Protein AF-A0A1G7Y3W9-F1 (afdb_monomer)

pLDDT: mean 90.52, std 6.78, range [54.25, 97.31]

Structure (mmCIF, N/CA/C/O backbone):
data_AF-A0A1G7Y3W9-F1
#
_entry.id   AF-A0A1G7Y3W9-F1
#
loop_
_atom_site.group_PDB
_atom_site.id
_atom_site.type_symbol
_atom_site.label_atom_id
_atom_site.label_alt_id
_atom_site.label_comp_id
_atom_site.label_asym_id
_atom_site.label_entity_id
_atom_site.label_seq_id
_atom_site.pdbx_PDB_ins_code
_atom_site.Cartn_x
_atom_site.Cartn_y
_atom_site.Cartn_z
_atom_site.occupancy
_atom_site.B_iso_or_equiv
_atom_site.auth_seq_id
_atom_site.auth_comp_id
_atom_site.auth_asym_id
_atom_site.auth_atom_id
_atom_site.pdbx_PDB_model_num
ATOM 1 N N . MET A 1 1 ? -1.114 11.593 -16.272 1.00 54.25 1 MET A N 1
ATOM 2 C CA . MET A 1 1 ? -1.558 10.685 -15.196 1.00 54.25 1 MET A CA 1
ATOM 3 C C . MET A 1 1 ? -0.395 10.587 -14.232 1.00 54.25 1 MET A C 1
ATOM 5 O O . MET A 1 1 ? 0.678 10.204 -14.687 1.00 54.25 1 MET A O 1
ATOM 9 N N . HIS A 1 2 ? -0.549 11.060 -12.995 1.00 84.75 2 HIS A N 1
ATOM 10 C CA . HIS A 1 2 ? 0.527 10.970 -12.008 1.00 84.75 2 HIS A CA 1
ATOM 11 C C . HIS A 1 2 ? 0.764 9.490 -11.667 1.00 84.75 2 HIS A C 1
ATOM 13 O O . HIS A 1 2 ? -0.186 8.712 -11.588 1.00 84.75 2 HIS A O 1
ATOM 19 N N . SER A 1 3 ? 2.023 9.092 -11.512 1.00 90.94 3 SER A N 1
ATOM 20 C CA . SER A 1 3 ? 2.467 7.744 -11.105 1.00 90.94 3 SER A CA 1
ATOM 21 C C . SER A 1 3 ? 1.688 7.178 -9.909 1.00 90.94 3 SER A C 1
ATOM 23 O O . SER A 1 3 ? 1.323 6.007 -9.898 1.00 90.94 3 SER A O 1
ATOM 25 N N . LEU A 1 4 ? 1.371 8.024 -8.927 1.00 91.69 4 LEU A N 1
ATOM 26 C CA . LEU A 1 4 ? 0.585 7.659 -7.755 1.00 91.69 4 LEU A CA 1
ATOM 27 C C . LEU A 1 4 ? -0.849 7.259 -8.120 1.00 91.69 4 LEU A C 1
ATOM 29 O O . LEU A 1 4 ? -1.356 6.278 -7.585 1.00 91.69 4 LEU A O 1
ATOM 33 N N . ASP A 1 5 ? -1.497 7.988 -9.031 1.00 92.88 5 ASP A N 1
ATOM 34 C CA . ASP A 1 5 ? -2.855 7.657 -9.479 1.00 92.88 5 ASP A CA 1
ATOM 35 C C . ASP A 1 5 ? -2.858 6.329 -10.232 1.00 92.88 5 ASP A C 1
ATOM 37 O O . ASP A 1 5 ? -3.711 5.485 -9.976 1.00 92.88 5 ASP A O 1
ATOM 41 N N . TYR A 1 6 ? -1.841 6.101 -11.070 1.00 93.94 6 TYR A N 1
ATOM 42 C CA . TYR A 1 6 ? -1.623 4.802 -11.701 1.00 93.94 6 TYR A CA 1
ATOM 43 C C . TYR A 1 6 ? -1.511 3.683 -10.663 1.00 93.94 6 TYR A C 1
ATOM 45 O O . TYR A 1 6 ? -2.275 2.729 -10.719 1.00 93.94 6 TYR A O 1
ATOM 53 N N . LEU A 1 7 ? -0.628 3.814 -9.669 1.00 95.12 7 LEU A N 1
ATOM 54 C CA . LEU A 1 7 ? -0.455 2.779 -8.645 1.00 95.12 7 LEU A CA 1
ATOM 55 C C . LEU A 1 7 ? -1.732 2.545 -7.827 1.00 95.12 7 LEU A C 1
ATOM 57 O O . LEU A 1 7 ? -2.048 1.404 -7.505 1.00 95.12 7 LEU A O 1
ATOM 61 N N . ARG A 1 8 ? -2.498 3.597 -7.520 1.00 95.44 8 ARG A N 1
ATOM 62 C CA . ARG A 1 8 ? -3.800 3.472 -6.847 1.00 95.44 8 ARG A CA 1
ATOM 63 C C . ARG A 1 8 ? -4.822 2.718 -7.687 1.00 95.44 8 ARG A C 1
ATOM 65 O O . ARG A 1 8 ? -5.613 1.960 -7.129 1.00 95.44 8 ARG A O 1
ATOM 72 N N . ASP A 1 9 ? -4.856 2.972 -8.990 1.00 95.56 9 ASP A N 1
ATOM 73 C CA . ASP A 1 9 ? -5.751 2.276 -9.913 1.00 95.56 9 ASP A CA 1
ATOM 74 C C . ASP A 1 9 ? -5.348 0.802 -10.050 1.00 95.56 9 ASP A C 1
ATOM 76 O O . ASP A 1 9 ? -6.215 -0.068 -10.035 1.00 95.56 9 ASP A O 1
ATOM 80 N N . GLU A 1 10 ? -4.050 0.501 -10.084 1.00 96.12 10 GLU A N 1
ATOM 81 C CA . GLU A 1 10 ? -3.536 -0.874 -10.115 1.00 96.12 10 GLU A CA 1
ATOM 82 C C . GLU A 1 10 ? -3.854 -1.637 -8.818 1.00 96.12 10 GLU A C 1
ATOM 84 O O . GLU A 1 10 ? -4.311 -2.778 -8.881 1.00 96.12 10 GLU A O 1
ATOM 89 N N . ILE A 1 11 ? -3.712 -1.001 -7.644 1.00 96.44 11 ILE A N 1
ATOM 90 C CA . ILE A 1 11 ? -4.129 -1.589 -6.356 1.00 96.44 11 ILE A CA 1
ATOM 91 C C . ILE A 1 11 ? -5.625 -1.921 -6.387 1.00 96.44 11 ILE A C 1
ATOM 93 O O . ILE A 1 11 ? -6.000 -3.044 -6.065 1.00 96.44 11 ILE A O 1
ATOM 97 N N . ARG A 1 12 ? -6.475 -0.980 -6.818 1.00 96.25 12 ARG A N 1
ATOM 98 C CA . ARG A 1 12 ? -7.932 -1.188 -6.911 1.00 96.25 12 ARG A CA 1
ATOM 99 C C . ARG A 1 12 ? -8.319 -2.242 -7.946 1.00 96.25 12 ARG A C 1
ATOM 101 O O . ARG A 1 12 ? -9.294 -2.957 -7.756 1.00 96.25 12 ARG A O 1
ATOM 108 N N . THR A 1 13 ? -7.565 -2.343 -9.034 1.00 96.12 13 THR A N 1
ATOM 109 C CA . THR A 1 13 ? -7.804 -3.343 -10.080 1.00 96.12 13 THR A CA 1
ATOM 110 C C . THR A 1 13 ? -7.450 -4.744 -9.589 1.00 96.12 13 THR A C 1
ATOM 112 O O . THR A 1 13 ? -8.186 -5.691 -9.859 1.00 96.12 13 THR A O 1
ATOM 115 N N . TYR A 1 14 ? -6.341 -4.884 -8.858 1.00 96.38 14 TYR A N 1
ATOM 116 C CA . TYR A 1 14 ? -5.878 -6.175 -8.353 1.00 96.38 14 TYR A CA 1
ATOM 117 C C . TYR A 1 14 ? -6.618 -6.620 -7.081 1.00 96.38 14 TYR A C 1
ATOM 119 O O . TYR A 1 14 ? -6.916 -7.803 -6.931 1.00 96.38 14 TYR A O 1
ATOM 127 N N . PHE A 1 15 ? -6.957 -5.681 -6.194 1.00 95.38 15 PHE A N 1
ATOM 128 C CA . PHE A 1 15 ? -7.747 -5.892 -4.981 1.00 95.38 15 PHE A CA 1
ATOM 129 C C . PHE A 1 15 ? -9.058 -5.087 -5.074 1.00 95.38 15 PHE A C 1
ATOM 131 O O . PHE A 1 15 ? -9.112 -3.946 -4.605 1.00 95.38 15 PHE A O 1
ATOM 138 N N . PRO A 1 16 ? -10.128 -5.643 -5.672 1.00 95.62 16 PRO A N 1
ATOM 139 C CA . PRO A 1 16 ? -11.361 -4.899 -5.954 1.00 95.62 16 PRO A CA 1
ATOM 140 C C . PRO A 1 16 ? -12.089 -4.368 -4.715 1.00 95.62 16 PRO A C 1
ATOM 142 O O . PRO A 1 16 ? -12.797 -3.368 -4.797 1.00 95.62 16 PRO A O 1
ATOM 145 N N . GLU A 1 17 ? -11.913 -5.029 -3.572 1.00 95.38 17 GLU A N 1
ATOM 146 C CA . GLU A 1 17 ? -12.495 -4.625 -2.285 1.00 95.38 17 GLU A CA 1
ATOM 147 C C . GLU A 1 17 ? -11.613 -3.635 -1.517 1.00 95.38 17 GLU A C 1
ATOM 149 O O . GLU A 1 17 ? -11.984 -3.183 -0.432 1.00 95.38 17 GLU A O 1
ATOM 154 N N . SER A 1 18 ? -10.443 -3.297 -2.065 1.00 95.56 18 SER A N 1
ATOM 155 C CA . SER A 1 18 ? -9.496 -2.445 -1.368 1.00 95.56 18 SER A CA 1
ATOM 156 C C . SER A 1 18 ? -10.001 -1.017 -1.217 1.00 95.56 18 SER A C 1
ATOM 158 O O . SER A 1 18 ? -10.695 -0.457 -2.074 1.00 95.56 18 SER A O 1
ATOM 160 N N . LYS A 1 19 ? -9.604 -0.389 -0.112 1.00 95.31 19 LYS A N 1
ATOM 161 C CA . LYS A 1 19 ? -9.986 0.982 0.215 1.00 95.31 19 LYS A CA 1
ATOM 162 C C . LYS A 1 19 ? -8.794 1.759 0.746 1.00 95.31 19 LYS A C 1
ATOM 164 O O . LYS A 1 19 ? -8.201 1.386 1.755 1.00 95.31 19 LYS A O 1
ATOM 169 N N . GLU A 1 20 ? -8.479 2.883 0.100 1.00 95.50 20 GLU A N 1
ATOM 170 C CA . GLU A 1 20 ? -7.482 3.827 0.615 1.00 95.50 20 GLU A CA 1
ATOM 171 C C . GLU A 1 20 ? -8.018 4.529 1.865 1.00 95.50 20 GLU A C 1
ATOM 173 O O . GLU A 1 20 ? -9.060 5.196 1.830 1.00 95.50 20 GLU A O 1
ATOM 178 N N . LEU A 1 21 ? -7.277 4.418 2.963 1.00 93.94 21 LEU A N 1
ATOM 179 C CA . LEU A 1 21 ? -7.584 5.089 4.212 1.00 93.94 21 LEU A CA 1
ATOM 180 C C . LEU A 1 21 ? -7.353 6.597 4.083 1.00 93.94 21 LEU A C 1
ATOM 182 O O . LEU A 1 21 ? -6.326 7.066 3.577 1.00 93.94 21 LEU A O 1
ATOM 186 N N . GLN A 1 22 ? -8.317 7.366 4.583 1.00 90.88 22 GLN A N 1
ATOM 187 C CA . GLN A 1 22 ? -8.292 8.822 4.527 1.00 90.88 22 GLN A CA 1
ATOM 188 C C . GLN A 1 22 ? -7.982 9.412 5.896 1.00 90.88 22 GLN A C 1
ATOM 190 O O . GLN A 1 22 ? -8.440 8.919 6.923 1.00 90.88 22 GLN A O 1
ATOM 195 N N . LEU A 1 23 ? -7.182 10.473 5.889 1.00 86.25 23 LEU A N 1
ATOM 196 C CA . LEU A 1 23 ? -6.956 11.307 7.062 1.00 86.25 23 LEU A CA 1
ATOM 197 C C . LEU A 1 23 ? -8.058 12.366 7.141 1.00 86.25 23 LEU A C 1
ATOM 199 O O . LEU A 1 23 ? -8.662 12.719 6.129 1.00 86.25 23 LEU A O 1
ATOM 203 N N . SER A 1 24 ? -8.308 12.880 8.341 1.00 84.69 24 SER A N 1
ATOM 204 C CA . SER A 1 24 ? -9.174 14.044 8.536 1.00 84.69 24 SER A CA 1
ATOM 205 C C . SER A 1 24 ? -8.604 15.301 7.871 1.00 84.69 24 SER A C 1
ATOM 207 O O . SER A 1 24 ? -7.402 15.411 7.616 1.00 84.69 24 SER A O 1
ATOM 209 N N . SER A 1 25 ? -9.468 16.299 7.673 1.00 83.75 25 SER A N 1
ATOM 210 C CA . SER A 1 25 ? -9.099 17.591 7.083 1.00 83.75 25 SER A CA 1
ATOM 211 C C . SER A 1 25 ? -8.061 18.376 7.892 1.00 83.75 25 SER A C 1
ATOM 213 O O . SER A 1 25 ? -7.397 19.266 7.365 1.00 83.75 25 SER A O 1
ATOM 215 N N . ALA A 1 26 ? -7.838 18.005 9.159 1.00 81.19 26 ALA A N 1
ATOM 216 C CA . ALA A 1 26 ? -6.733 18.518 9.969 1.00 81.19 26 ALA A CA 1
ATOM 217 C C . ALA A 1 26 ? -5.351 18.296 9.314 1.00 81.19 26 ALA A C 1
ATOM 219 O O . ALA A 1 26 ? -4.382 18.967 9.673 1.00 81.19 26 ALA A O 1
ATOM 220 N N . PHE A 1 27 ? -5.259 17.381 8.343 1.00 79.62 27 PHE A N 1
ATOM 221 C CA . PHE A 1 27 ? -4.039 17.048 7.614 1.00 79.62 27 PHE A CA 1
ATOM 222 C C . PHE A 1 27 ? -3.978 17.627 6.185 1.00 79.62 27 PHE A C 1
ATOM 224 O O . PHE A 1 27 ? -2.957 17.441 5.524 1.00 79.62 27 PHE A O 1
ATOM 231 N N . ASP A 1 28 ? -4.993 18.365 5.710 1.00 79.25 28 ASP A N 1
ATOM 232 C CA . ASP A 1 28 ? -5.109 18.811 4.302 1.00 79.25 28 ASP A CA 1
ATOM 233 C C . ASP A 1 28 ? -3.977 19.751 3.837 1.00 79.25 28 ASP A C 1
ATOM 235 O O . ASP A 1 28 ? -3.700 19.863 2.645 1.00 79.25 28 ASP A O 1
ATOM 239 N N . GLY A 1 29 ? -3.272 20.401 4.768 1.00 74.75 29 GLY A N 1
ATOM 240 C CA . GLY A 1 29 ? -2.111 21.251 4.473 1.00 74.75 29 GLY A CA 1
ATOM 241 C C . GLY A 1 29 ? -0.759 20.526 4.457 1.00 74.75 29 GLY A C 1
ATOM 242 O O . GLY A 1 29 ? 0.266 21.156 4.198 1.00 74.75 29 GLY A O 1
ATOM 243 N N . GLN A 1 30 ? -0.717 19.228 4.771 1.00 79.75 30 GLN A N 1
ATOM 244 C CA . GLN A 1 30 ? 0.528 18.469 4.897 1.00 79.75 30 GLN A CA 1
ATOM 245 C C . GLN A 1 30 ? 0.782 17.637 3.642 1.00 79.75 30 GLN A C 1
ATOM 247 O O . GLN A 1 30 ? -0.071 16.868 3.199 1.00 79.75 30 GLN A O 1
ATOM 252 N N . ARG A 1 31 ? 1.991 17.739 3.075 1.00 81.31 31 ARG A N 1
ATOM 253 C CA . ARG A 1 31 ? 2.378 16.885 1.947 1.00 81.31 31 ARG A CA 1
ATOM 254 C C . ARG A 1 31 ? 2.365 15.421 2.395 1.00 81.31 31 ARG A C 1
ATOM 256 O O . ARG A 1 31 ? 3.070 15.041 3.329 1.00 81.31 31 ARG A O 1
ATOM 263 N N . ARG A 1 32 ? 1.552 14.604 1.722 1.00 83.25 32 ARG A N 1
ATOM 264 C CA . ARG A 1 32 ? 1.400 13.176 2.019 1.00 83.25 32 ARG A CA 1
ATOM 265 C C . ARG A 1 32 ? 2.387 12.356 1.198 1.00 83.25 32 ARG A C 1
ATOM 267 O O . ARG A 1 32 ? 2.464 12.493 -0.019 1.00 83.25 32 ARG A O 1
ATOM 274 N N . PHE A 1 33 ? 3.093 11.475 1.893 1.00 89.56 33 PHE A N 1
ATOM 275 C CA . PHE A 1 33 ? 4.050 10.531 1.312 1.00 89.56 33 PHE A CA 1
ATOM 276 C C . PHE A 1 33 ? 3.697 9.080 1.628 1.00 89.56 33 PHE A C 1
ATOM 278 O O . PHE A 1 33 ? 4.333 8.172 1.120 1.00 89.56 33 PHE A O 1
ATOM 285 N N . ASN A 1 34 ? 2.710 8.854 2.495 1.00 91.50 34 ASN A N 1
ATOM 286 C CA . ASN A 1 34 ? 2.338 7.544 3.005 1.00 91.50 34 ASN A CA 1
ATOM 287 C C . ASN A 1 34 ? 0.843 7.339 2.788 1.00 91.50 34 ASN A C 1
ATOM 289 O O . ASN A 1 34 ? 0.030 8.144 3.255 1.00 91.50 34 ASN A O 1
ATOM 293 N N . PHE A 1 35 ? 0.505 6.252 2.114 1.00 93.69 35 PHE A N 1
ATOM 294 C CA . PHE A 1 35 ? -0.848 5.870 1.750 1.00 93.69 35 PHE A CA 1
ATOM 295 C C . PHE A 1 35 ? -1.078 4.445 2.241 1.00 93.69 35 PHE A C 1
ATOM 297 O O . PHE A 1 35 ? -0.216 3.582 2.084 1.00 93.69 35 PHE A O 1
ATOM 304 N N . TYR A 1 36 ? -2.216 4.220 2.881 1.00 95.44 36 TYR A N 1
ATOM 305 C CA . TYR A 1 36 ? -2.553 2.943 3.497 1.00 95.44 36 TYR A CA 1
ATOM 306 C C . TYR A 1 36 ? -3.834 2.433 2.864 1.00 95.44 36 TYR A C 1
ATOM 308 O O . TYR A 1 36 ? -4.757 3.221 2.659 1.00 95.44 36 TYR A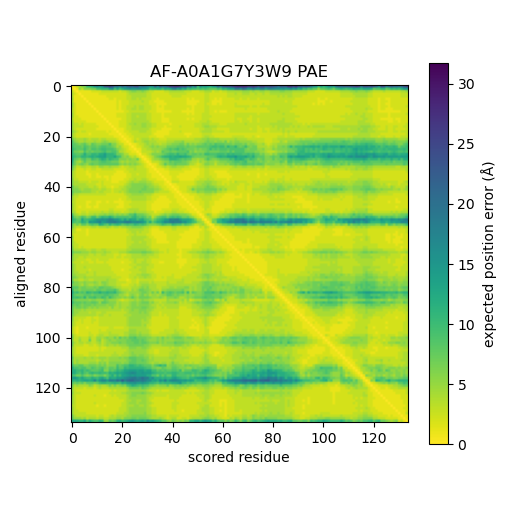 O 1
ATOM 316 N N . PHE A 1 37 ? -3.890 1.142 2.564 1.00 96.56 37 PHE A N 1
ATOM 317 C CA . PHE A 1 37 ? -5.043 0.524 1.928 1.00 96.56 37 PHE A CA 1
ATOM 318 C C . PHE A 1 37 ? -5.434 -0.727 2.698 1.00 96.56 37 PHE A C 1
ATOM 320 O O . PHE A 1 37 ? -4.620 -1.635 2.878 1.00 96.56 37 PHE A O 1
ATOM 327 N N . GLU A 1 38 ? -6.690 -0.780 3.127 1.00 95.81 38 GLU A N 1
ATOM 328 C CA . GLU A 1 38 ? -7.320 -2.053 3.469 1.00 95.81 38 GLU A CA 1
ATOM 329 C C . GLU A 1 38 ? -7.398 -2.883 2.189 1.00 95.81 38 GLU A C 1
ATOM 331 O O . GLU A 1 38 ? -7.791 -2.354 1.152 1.00 95.81 38 GLU A O 1
ATOM 336 N N . ILE A 1 39 ? -6.977 -4.149 2.243 1.00 94.19 39 ILE A N 1
ATOM 337 C CA . ILE A 1 39 ? -6.983 -5.040 1.072 1.00 94.19 39 ILE A CA 1
ATOM 338 C C . ILE A 1 39 ? -8.389 -5.593 0.827 1.00 94.19 39 ILE A C 1
ATOM 340 O O . ILE A 1 39 ? -8.871 -5.587 -0.302 1.00 94.19 39 ILE A O 1
ATOM 344 N N . ALA A 1 40 ? -9.025 -6.059 1.901 1.00 92.06 40 ALA A N 1
ATOM 345 C CA . ALA A 1 40 ? -10.398 -6.539 1.948 1.00 92.06 40 ALA A CA 1
ATOM 346 C C . ALA A 1 40 ? -10.915 -6.458 3.403 1.00 92.06 40 ALA A C 1
ATOM 348 O O . ALA A 1 40 ? -10.100 -6.358 4.332 1.00 92.06 40 ALA A O 1
ATOM 349 N N . PRO A 1 41 ? -12.240 -6.506 3.628 1.00 89.56 41 PRO A N 1
ATOM 350 C CA . PRO A 1 41 ? -12.818 -6.522 4.968 1.00 89.56 41 PRO A CA 1
ATOM 351 C C . PRO A 1 41 ? -12.340 -7.716 5.806 1.00 89.56 41 PRO A C 1
ATOM 353 O O . PRO A 1 41 ? -12.085 -8.798 5.280 1.00 89.56 41 PRO A O 1
ATOM 356 N N . GLU A 1 42 ? -12.250 -7.512 7.124 1.00 90.88 42 GLU A N 1
ATOM 357 C CA . GLU A 1 42 ? -11.948 -8.565 8.116 1.00 90.88 42 GLU A CA 1
ATOM 358 C C . GLU A 1 42 ? -10.606 -9.287 7.897 1.00 90.88 42 GLU A C 1
ATOM 360 O O . GLU A 1 42 ? -10.364 -10.373 8.419 1.00 90.88 42 GLU A O 1
ATOM 365 N N . GLN A 1 43 ? -9.696 -8.661 7.152 1.00 94.06 43 GLN A N 1
ATOM 366 C CA . GLN A 1 43 ? -8.334 -9.142 6.983 1.00 94.06 43 GLN A CA 1
ATOM 367 C C . GLN A 1 43 ? -7.413 -8.549 8.042 1.00 94.06 43 GLN A C 1
ATOM 369 O O . GLN A 1 43 ? -7.629 -7.447 8.536 1.00 94.06 43 GLN A O 1
ATOM 374 N N . ARG A 1 44 ? -6.328 -9.266 8.339 1.00 96.12 44 ARG A N 1
ATOM 375 C CA . ARG A 1 44 ? -5.230 -8.781 9.194 1.00 96.12 44 ARG A CA 1
ATOM 376 C C . ARG A 1 44 ? -4.081 -8.145 8.404 1.00 96.12 44 ARG A C 1
ATOM 378 O O . ARG A 1 44 ? -3.006 -7.923 8.956 1.00 96.12 44 ARG A O 1
ATOM 385 N N . HIS A 1 45 ? -4.282 -7.907 7.109 1.00 96.88 45 HIS A N 1
ATOM 386 C CA . HIS A 1 45 ? -3.263 -7.393 6.201 1.00 96.88 45 HIS A CA 1
ATOM 387 C C . HIS A 1 45 ? -3.631 -6.004 5.681 1.00 96.88 45 HIS A C 1
ATOM 389 O O . HIS A 1 45 ? -4.776 -5.752 5.304 1.00 96.88 45 HIS A O 1
ATOM 395 N N . LEU A 1 46 ? -2.639 -5.120 5.623 1.00 96.44 46 LEU A N 1
ATOM 396 C CA . LEU A 1 46 ? -2.772 -3.742 5.158 1.00 96.44 46 LEU A CA 1
ATOM 397 C C . LEU A 1 46 ? -1.670 -3.448 4.141 1.00 96.44 46 LEU A C 1
ATOM 399 O O . LEU A 1 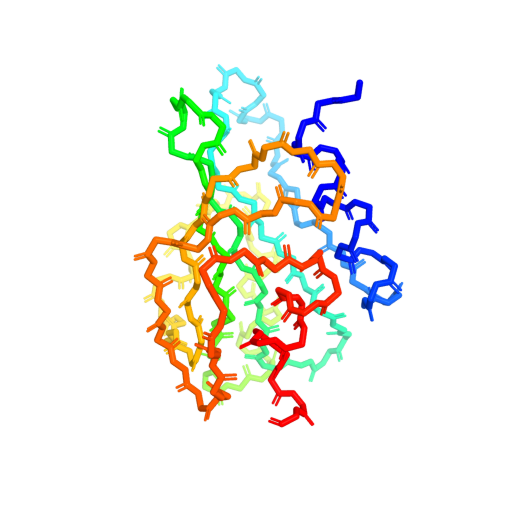46 ? -0.497 -3.725 4.404 1.00 96.44 46 LEU A O 1
ATOM 403 N N . LEU A 1 47 ? -2.011 -2.834 3.009 1.00 97.31 47 LEU A N 1
ATOM 404 C CA . LEU A 1 47 ? -0.993 -2.318 2.098 1.00 97.31 47 LEU A CA 1
ATOM 405 C C . LEU A 1 47 ? -0.545 -0.936 2.540 1.00 97.31 47 LEU A C 1
ATOM 407 O O . LEU A 1 47 ? -1.343 -0.076 2.909 1.00 97.31 47 LEU A O 1
ATOM 411 N N . TYR A 1 48 ? 0.754 -0.716 2.439 1.00 96.12 48 TYR A N 1
ATOM 412 C CA . TYR A 1 48 ? 1.401 0.556 2.684 1.00 96.12 48 TYR A CA 1
ATOM 413 C C . TYR A 1 48 ? 2.181 0.953 1.438 1.00 96.12 48 TYR A C 1
ATOM 415 O O . TYR A 1 48 ? 3.158 0.298 1.078 1.00 96.12 48 TYR A O 1
ATOM 423 N N . LEU A 1 49 ? 1.756 2.036 0.795 1.00 96.12 49 LEU A N 1
ATOM 424 C CA . LEU A 1 49 ? 2.459 2.659 -0.314 1.00 96.12 49 LEU A CA 1
ATOM 425 C C . LEU A 1 49 ? 3.125 3.940 0.181 1.00 96.12 49 LEU A C 1
ATOM 427 O O . LEU A 1 49 ? 2.468 4.858 0.674 1.00 96.12 49 LEU A O 1
ATOM 431 N N . ASN A 1 50 ? 4.435 4.013 0.015 1.00 94.94 50 ASN A N 1
ATOM 432 C CA . ASN A 1 50 ? 5.221 5.204 0.265 1.00 94.94 50 ASN A CA 1
ATOM 433 C C . ASN A 1 50 ? 5.749 5.778 -1.044 1.00 94.94 50 ASN A C 1
ATOM 435 O O . ASN A 1 50 ? 6.245 5.029 -1.882 1.00 94.94 50 ASN A O 1
ATOM 439 N N . TRP A 1 51 ? 5.665 7.096 -1.178 1.00 93.19 51 TRP A N 1
ATOM 440 C CA . TRP A 1 51 ? 6.393 7.873 -2.172 1.00 93.19 51 TRP A CA 1
ATOM 441 C C . TRP A 1 51 ? 7.562 8.557 -1.463 1.00 93.19 51 TRP A C 1
ATOM 443 O O . TRP A 1 51 ? 7.340 9.276 -0.489 1.00 93.19 51 TRP A O 1
ATOM 453 N N . ASP A 1 52 ? 8.791 8.345 -1.925 1.00 86.44 52 ASP A N 1
ATOM 454 C CA . ASP A 1 52 ? 9.984 8.948 -1.308 1.00 86.44 52 ASP A CA 1
ATOM 455 C C . ASP A 1 52 ? 10.105 10.462 -1.588 1.00 86.44 52 ASP A C 1
ATOM 457 O O . ASP A 1 52 ? 10.888 11.161 -0.944 1.00 86.44 52 ASP A O 1
ATOM 461 N N . GLY A 1 53 ? 9.262 10.987 -2.484 1.00 79.00 53 GLY A N 1
ATOM 462 C CA . GLY A 1 53 ? 9.168 12.404 -2.812 1.00 79.00 53 GLY A CA 1
ATOM 463 C C . GLY A 1 53 ? 10.139 12.869 -3.893 1.00 79.00 53 GLY A C 1
ATOM 464 O O . GLY A 1 53 ? 10.110 14.064 -4.207 1.00 79.00 53 GLY A O 1
ATOM 465 N N . ASP A 1 54 ? 10.935 11.958 -4.467 1.00 77.19 54 ASP A N 1
ATOM 466 C CA . ASP A 1 54 ? 11.957 12.241 -5.475 1.00 77.19 54 ASP A CA 1
ATOM 467 C C . ASP A 1 54 ? 11.990 11.166 -6.586 1.00 77.19 54 ASP A C 1
ATOM 469 O O . ASP A 1 54 ? 11.720 9.996 -6.352 1.00 77.19 54 ASP A O 1
ATOM 473 N N . ILE A 1 55 ? 12.295 11.555 -7.829 1.00 69.94 55 ILE A N 1
ATOM 474 C CA . ILE A 1 55 ? 12.493 10.647 -8.989 1.00 69.94 55 ILE A CA 1
ATOM 475 C C . ILE A 1 55 ? 11.414 9.540 -9.145 1.00 69.94 55 ILE A C 1
ATOM 477 O O . ILE A 1 55 ? 11.716 8.438 -9.597 1.00 69.94 55 ILE A O 1
ATOM 481 N N . GLU A 1 56 ? 10.155 9.793 -8.767 1.00 87.00 56 GLU A N 1
ATOM 482 C CA . GLU A 1 56 ? 9.071 8.793 -8.851 1.00 87.00 56 GLU A CA 1
ATOM 483 C C . GLU A 1 56 ? 9.421 7.448 -8.163 1.00 87.00 56 GLU A C 1
ATOM 485 O O . GLU A 1 56 ? 9.111 6.362 -8.670 1.00 87.00 56 GLU A O 1
ATOM 490 N N . GLY A 1 57 ? 10.124 7.515 -7.026 1.00 93.50 57 GLY A N 1
ATOM 491 C CA . GLY A 1 57 ? 10.511 6.362 -6.222 1.00 93.50 57 GLY A CA 1
ATOM 492 C C . GLY A 1 57 ? 9.427 5.938 -5.232 1.00 93.50 57 GLY A C 1
ATOM 493 O O . GLY A 1 57 ? 8.871 6.741 -4.482 1.00 93.50 57 GLY A O 1
ATOM 494 N N . PHE A 1 58 ? 9.126 4.644 -5.202 1.00 95.69 58 PHE A N 1
ATOM 495 C CA . PHE A 1 58 ? 8.065 4.091 -4.371 1.00 95.69 58 PHE A CA 1
ATOM 496 C C . PHE A 1 58 ? 8.546 2.905 -3.551 1.00 95.69 58 PHE A C 1
ATOM 498 O O . PHE A 1 58 ? 9.446 2.160 -3.941 1.00 95.69 58 PHE A O 1
ATOM 505 N N . THR A 1 59 ? 7.905 2.705 -2.405 1.00 95.69 59 THR A N 1
ATOM 506 C CA . THR A 1 59 ? 7.983 1.457 -1.649 1.00 95.69 59 THR A CA 1
ATOM 507 C C . THR A 1 59 ? 6.576 0.972 -1.349 1.00 95.69 59 THR A C 1
ATOM 509 O O . THR A 1 59 ? 5.812 1.677 -0.697 1.00 95.69 59 THR A O 1
ATOM 512 N N . LEU A 1 60 ? 6.248 -0.235 -1.799 1.00 96.69 60 LEU A N 1
ATOM 513 C CA . LEU A 1 60 ? 5.001 -0.918 -1.479 1.00 96.69 60 LEU A CA 1
ATOM 514 C C . LEU A 1 60 ? 5.295 -2.045 -0.490 1.00 96.69 60 LEU A C 1
ATOM 516 O O . LEU A 1 60 ? 6.185 -2.861 -0.719 1.00 96.69 60 LEU A O 1
ATOM 520 N N . LYS A 1 61 ? 4.566 -2.083 0.621 1.00 96.69 61 LYS A N 1
ATOM 521 C CA . LYS A 1 61 ? 4.667 -3.140 1.629 1.00 96.69 61 LYS A CA 1
ATOM 522 C C . LYS A 1 61 ? 3.304 -3.755 1.882 1.00 96.69 61 LYS A C 1
ATOM 524 O O . LYS A 1 61 ? 2.304 -3.042 1.873 1.00 96.69 61 LYS A O 1
ATOM 529 N N . CYS A 1 62 ? 3.298 -5.040 2.202 1.00 96.75 62 CYS A N 1
ATOM 530 C CA . CYS A 1 62 ? 2.186 -5.686 2.878 1.00 96.75 62 CYS A CA 1
ATOM 531 C C . CYS A 1 62 ? 2.549 -5.851 4.351 1.00 96.75 62 CYS A C 1
ATOM 533 O O . CYS A 1 62 ? 3.544 -6.498 4.686 1.00 96.75 62 CYS A O 1
ATOM 535 N N . LEU A 1 63 ? 1.763 -5.222 5.219 1.00 96.75 63 LEU A N 1
ATOM 536 C CA . LEU A 1 63 ? 1.895 -5.300 6.665 1.00 96.75 63 LEU A CA 1
ATOM 537 C C . LEU A 1 63 ? 0.916 -6.344 7.195 1.00 96.75 63 LEU A C 1
ATOM 539 O O . LEU A 1 63 ? -0.264 -6.300 6.858 1.00 96.75 63 LEU A O 1
ATOM 543 N N . GLU A 1 64 ? 1.397 -7.246 8.038 1.00 96.38 64 GLU A N 1
ATOM 544 C CA . GLU A 1 64 ? 0.584 -8.193 8.793 1.00 96.38 64 GLU A CA 1
ATOM 545 C C . GLU A 1 64 ? 0.440 -7.711 10.240 1.00 96.38 64 GLU A C 1
ATOM 547 O O . GLU A 1 64 ? 1.405 -7.280 10.879 1.00 96.38 64 GLU A O 1
ATOM 552 N N . PHE A 1 65 ? -0.787 -7.780 10.745 1.00 96.19 65 PHE A N 1
ATOM 553 C CA . PHE A 1 65 ? -1.154 -7.459 12.117 1.00 96.19 65 PHE A CA 1
ATOM 554 C C . PHE A 1 65 ? -1.482 -8.746 12.887 1.00 96.19 65 PHE A C 1
ATOM 556 O O . PHE A 1 65 ? -1.826 -9.754 12.265 1.00 96.19 65 PHE A O 1
ATOM 563 N N . PRO A 1 66 ? -1.391 -8.730 14.231 1.00 94.81 66 PRO A N 1
ATOM 564 C CA . PRO A 1 66 ? -1.708 -9.892 15.064 1.00 94.81 66 PRO A CA 1
ATOM 565 C C . PRO A 1 66 ? -3.058 -10.544 14.730 1.00 94.81 66 PRO A C 1
ATOM 567 O O . PRO A 1 66 ? -3.137 -11.765 14.580 1.00 94.81 66 PRO A O 1
ATOM 570 N N . ASP A 1 67 ? -4.093 -9.725 14.551 1.00 95.31 67 ASP A N 1
ATOM 571 C CA . ASP A 1 67 ? -5.444 -10.151 14.211 1.00 95.31 67 ASP A CA 1
ATOM 572 C C . ASP A 1 67 ? -6.213 -9.044 13.461 1.00 95.31 67 ASP A C 1
ATOM 574 O O . ASP A 1 67 ? -5.759 -7.899 13.346 1.00 95.31 67 ASP A O 1
ATOM 578 N N . ALA A 1 68 ? -7.360 -9.419 12.890 1.00 95.06 68 ALA A N 1
ATOM 579 C CA . ALA A 1 68 ? -8.190 -8.537 12.073 1.00 95.06 68 ALA A CA 1
ATOM 580 C C . ALA A 1 68 ? -8.965 -7.497 12.899 1.00 95.06 68 ALA A C 1
ATOM 582 O O . ALA A 1 68 ? -9.203 -6.390 12.411 1.00 95.06 68 ALA A O 1
ATOM 583 N N . ASP A 1 69 ? -9.332 -7.820 14.142 1.00 95.31 69 ASP A N 1
ATOM 584 C CA . ASP A 1 69 ? -10.079 -6.913 15.019 1.00 95.31 69 ASP A CA 1
ATOM 585 C C . ASP A 1 69 ? -9.208 -5.726 15.435 1.00 95.31 69 ASP A C 1
ATOM 587 O O . ASP A 1 69 ? -9.639 -4.573 15.358 1.00 95.31 69 ASP A O 1
ATOM 591 N N . LEU A 1 70 ? -7.946 -5.993 15.778 1.00 94.56 70 LEU A N 1
ATOM 592 C CA . LEU A 1 70 ? -6.952 -4.968 16.045 1.00 94.56 70 LEU A CA 1
ATOM 593 C C . LEU A 1 70 ? -6.730 -4.092 14.812 1.00 94.56 70 LEU A C 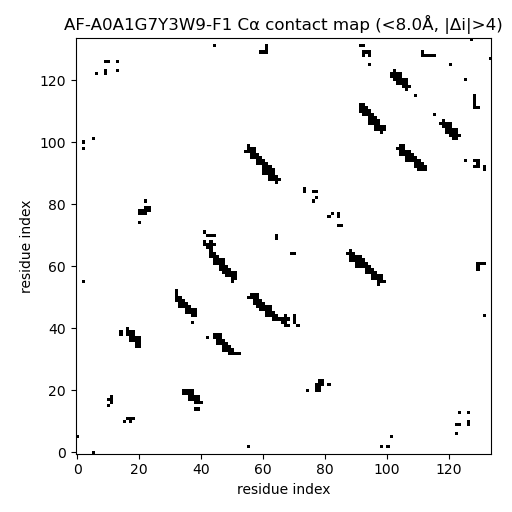1
ATOM 595 O O . LEU A 1 70 ? -6.743 -2.869 14.933 1.00 94.56 70 LEU A O 1
ATOM 599 N N . LEU A 1 71 ? -6.553 -4.677 13.619 1.00 95.31 71 LEU A N 1
ATOM 600 C CA . LEU A 1 71 ? -6.393 -3.865 12.410 1.00 95.31 71 LEU A CA 1
ATOM 601 C C . LEU A 1 71 ? -7.611 -2.955 12.199 1.00 95.31 71 LEU A C 1
ATOM 603 O O . LEU A 1 71 ? -7.433 -1.759 11.987 1.00 95.31 71 LEU A O 1
ATOM 607 N N . LYS A 1 72 ? -8.829 -3.483 12.347 1.00 94.31 72 LYS A N 1
ATOM 608 C CA . LYS A 1 72 ? -10.078 -2.719 12.232 1.00 94.31 72 LYS A CA 1
ATOM 609 C C . LYS A 1 72 ? -10.163 -1.560 13.231 1.00 94.31 72 LYS A C 1
ATOM 611 O O . LYS A 1 72 ? -10.605 -0.468 12.870 1.00 94.31 72 LYS A O 1
ATOM 616 N N . GLU A 1 73 ? -9.732 -1.761 14.476 1.00 93.50 73 GLU A N 1
ATOM 617 C CA . GLU A 1 73 ? -9.651 -0.679 15.465 1.00 93.50 73 GLU A CA 1
ATOM 618 C C . GLU A 1 73 ? -8.669 0.415 15.010 1.00 93.50 73 GLU A C 1
ATOM 620 O O . GLU A 1 73 ? -8.987 1.610 15.033 1.00 93.50 73 GLU A O 1
ATOM 625 N N . LEU A 1 74 ? -7.480 0.011 14.553 1.00 93.31 74 LEU A N 1
ATOM 626 C CA . LEU A 1 74 ? -6.428 0.930 14.121 1.00 93.31 74 LEU A CA 1
ATOM 627 C C . LEU A 1 74 ? -6.829 1.714 12.864 1.00 93.31 74 LEU A C 1
ATOM 629 O O . LEU A 1 74 ? -6.561 2.917 12.797 1.00 93.31 74 LEU A O 1
ATOM 633 N N . THR A 1 75 ? -7.486 1.078 11.888 1.00 92.56 75 THR A N 1
ATOM 634 C CA . THR A 1 75 ? -7.975 1.762 10.682 1.00 92.56 75 THR A CA 1
ATOM 635 C C . THR A 1 75 ? -9.132 2.705 10.995 1.00 92.56 75 THR A C 1
ATOM 637 O O . THR A 1 75 ? -9.148 3.824 10.482 1.00 92.56 75 THR A O 1
ATOM 640 N N . GLY A 1 76 ? -10.032 2.336 11.913 1.00 90.81 76 GLY A N 1
ATOM 641 C CA . GLY A 1 76 ? -11.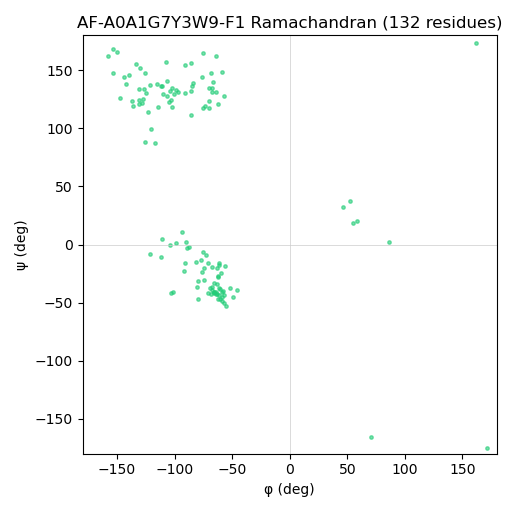081 3.230 12.412 1.00 90.81 76 GLY A CA 1
ATOM 642 C C . GLY A 1 76 ? -10.524 4.489 13.087 1.00 90.81 76 GLY A C 1
ATOM 643 O O . GLY A 1 76 ? -11.038 5.589 12.887 1.00 90.81 76 GLY A O 1
ATOM 644 N N . ALA A 1 77 ? -9.424 4.351 13.832 1.00 89.81 77 ALA A N 1
ATOM 645 C CA . ALA A 1 77 ? -8.757 5.467 14.501 1.00 89.81 77 ALA A CA 1
ATOM 646 C C . ALA A 1 77 ? -7.821 6.287 13.589 1.00 89.81 77 ALA A C 1
ATOM 648 O O . ALA A 1 77 ? -7.417 7.394 13.965 1.00 89.81 77 ALA A O 1
ATOM 649 N N . TYR A 1 78 ? -7.455 5.769 12.410 1.00 90.19 78 TYR A N 1
ATOM 650 C CA . TYR A 1 78 ? -6.467 6.381 11.513 1.00 90.19 78 TYR A CA 1
ATOM 651 C C . TYR A 1 78 ? -6.845 7.803 11.096 1.00 90.19 78 TYR A C 1
ATOM 653 O O . TYR A 1 78 ? -5.982 8.681 11.077 1.00 90.19 78 TYR A O 1
ATOM 661 N N . THR A 1 79 ? -8.130 8.038 10.826 1.00 87.81 79 THR A N 1
ATOM 662 C CA . THR A 1 79 ? -8.665 9.337 10.394 1.00 87.81 79 THR A CA 1
ATOM 663 C C . THR A 1 79 ? -8.245 10.480 11.327 1.00 87.81 79 THR A C 1
ATOM 665 O O . THR A 1 79 ? -7.926 11.578 10.866 1.00 87.81 79 THR A O 1
ATOM 668 N N . GLU A 1 80 ? -8.195 10.221 12.636 1.00 86.38 80 GLU A N 1
ATOM 669 C CA . GLU A 1 80 ? -7.861 11.225 13.652 1.00 86.38 80 GLU A CA 1
ATOM 670 C C . GLU A 1 80 ? -6.416 11.124 14.149 1.00 86.38 80 GLU A C 1
ATOM 672 O O . GLU A 1 80 ? -5.751 12.141 14.342 1.00 86.38 80 GLU A O 1
ATOM 677 N N . LYS A 1 81 ? -5.906 9.905 14.363 1.00 84.38 81 LYS A N 1
ATOM 678 C CA . LYS A 1 81 ? -4.600 9.678 15.011 1.00 84.38 81 LYS A CA 1
ATOM 679 C C . LYS A 1 81 ? -3.428 9.596 14.031 1.00 84.38 81 LYS A C 1
ATOM 681 O O . LYS A 1 81 ? -2.268 9.702 14.440 1.00 84.38 81 LYS A O 1
ATOM 686 N N . GLY A 1 8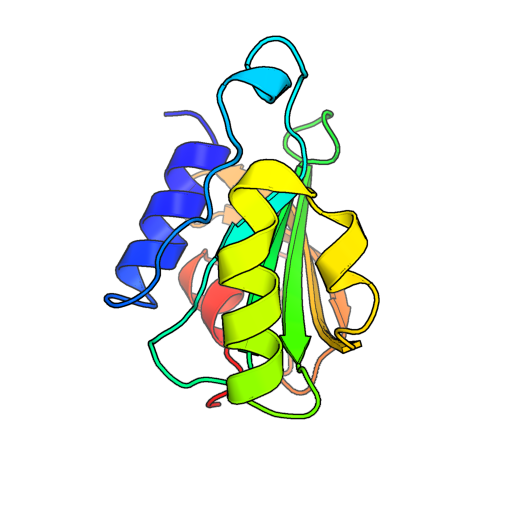2 ? -3.709 9.411 12.746 1.00 85.44 82 GLY A N 1
ATOM 687 C CA . GLY A 1 82 ? -2.707 9.308 11.696 1.00 85.44 82 GLY A CA 1
ATOM 688 C C . GLY A 1 82 ? -1.879 8.021 11.728 1.00 85.44 82 GLY A C 1
ATOM 689 O O . GLY A 1 82 ? -2.207 7.031 12.380 1.00 85.44 82 GLY A O 1
ATOM 690 N N . SER A 1 83 ? -0.768 8.024 10.988 1.00 82.50 83 SER A N 1
ATOM 691 C CA . SER A 1 83 ? -0.029 6.806 10.625 1.00 82.50 83 SER A CA 1
ATOM 692 C C . SER A 1 83 ? 0.726 6.110 11.757 1.00 82.50 83 SER A C 1
ATOM 694 O O . SER A 1 83 ? 1.112 4.958 11.591 1.00 82.50 83 SER A O 1
ATOM 696 N N . LYS A 1 84 ? 0.947 6.769 12.904 1.00 82.12 84 LYS A N 1
ATOM 697 C CA . LYS A 1 84 ? 1.685 6.169 14.035 1.00 82.12 84 LYS A CA 1
ATOM 698 C C . LYS A 1 84 ? 1.016 4.897 14.568 1.00 82.12 84 LYS A C 1
ATOM 700 O O . LYS A 1 84 ? 1.697 4.053 15.141 1.00 82.12 84 LYS A O 1
ATOM 705 N N . MET A 1 85 ? -0.292 4.758 14.350 1.00 80.06 85 MET A N 1
ATOM 706 C CA . MET A 1 85 ? -1.096 3.608 14.770 1.00 80.06 85 MET A CA 1
ATOM 707 C C . MET A 1 85 ? -0.641 2.292 14.119 1.00 80.06 85 MET A C 1
ATOM 709 O O . MET A 1 85 ? -0.773 1.234 14.723 1.00 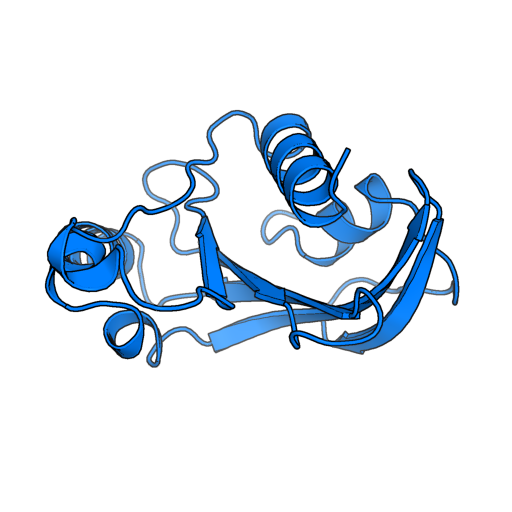80.06 85 MET A O 1
ATOM 713 N N . PHE A 1 86 ? -0.052 2.344 12.921 1.00 89.31 86 PHE A N 1
ATOM 714 C CA . PHE A 1 86 ? 0.321 1.146 12.163 1.00 89.31 86 PHE A CA 1
ATOM 715 C C . PHE A 1 86 ? 1.735 0.627 12.450 1.00 89.31 86 PHE A C 1
ATOM 717 O O . PHE A 1 86 ? 2.134 -0.379 11.873 1.00 89.31 86 PHE A O 1
ATOM 724 N N . ASN A 1 87 ? 2.484 1.251 13.368 1.00 85.94 87 ASN A N 1
ATOM 725 C CA . ASN A 1 87 ? 3.853 0.836 13.712 1.00 85.94 87 ASN A CA 1
ATOM 726 C C . ASN A 1 87 ? 3.951 -0.587 14.295 1.00 85.94 87 ASN A C 1
ATOM 728 O O . ASN A 1 87 ? 5.042 -1.148 14.341 1.00 85.94 87 ASN A O 1
ATOM 732 N N . ILE A 1 88 ? 2.837 -1.154 14.766 1.00 89.31 88 ILE A N 1
ATOM 733 C CA . ILE A 1 88 ? 2.775 -2.534 15.265 1.00 89.31 88 ILE A CA 1
ATOM 734 C C . ILE A 1 88 ? 2.767 -3.576 14.134 1.00 89.31 88 ILE A C 1
ATOM 736 O O . ILE A 1 88 ? 3.185 -4.712 14.355 1.00 89.31 88 ILE A O 1
ATOM 740 N N . GLY A 1 89 ? 2.332 -3.192 12.928 1.00 91.81 89 GLY A N 1
ATOM 741 C CA . GLY A 1 89 ? 2.279 -4.081 11.771 1.00 91.81 89 GLY A CA 1
ATOM 742 C C . GLY A 1 89 ? 3.677 -4.481 11.302 1.00 91.81 89 GLY A C 1
ATOM 743 O O . GLY A 1 89 ? 4.568 -3.638 11.180 1.00 91.81 89 GLY A O 1
ATOM 744 N N . GLN A 1 90 ? 3.873 -5.769 11.025 1.00 94.38 90 GLN A N 1
ATOM 745 C CA . GLN A 1 90 ? 5.148 -6.308 10.552 1.00 94.38 90 GLN A CA 1
ATOM 746 C C . GLN A 1 90 ? 5.123 -6.486 9.031 1.00 94.38 90 GLN A C 1
ATOM 748 O O . GLN A 1 90 ? 4.160 -7.039 8.503 1.00 94.38 90 GLN A O 1
ATOM 753 N N . PRO A 1 91 ? 6.151 -6.041 8.290 1.00 94.19 91 PRO A N 1
ATOM 754 C CA . PRO A 1 91 ? 6.193 -6.245 6.849 1.00 94.19 91 PRO A CA 1
ATOM 755 C C . PRO A 1 91 ? 6.428 -7.725 6.520 1.00 94.19 91 PRO A C 1
ATOM 757 O O . PRO A 1 91 ? 7.482 -8.272 6.835 1.00 94.19 91 PRO A O 1
ATOM 760 N N . VAL A 1 92 ? 5.467 -8.356 5.842 1.00 94.75 92 VAL A N 1
ATOM 761 C CA . VAL A 1 92 ? 5.609 -9.722 5.293 1.00 94.75 92 VAL A CA 1
ATOM 762 C C . VAL A 1 92 ? 6.113 -9.714 3.852 1.00 94.75 92 VAL A C 1
ATOM 764 O O . VAL A 1 92 ? 6.734 -10.677 3.401 1.00 94.75 92 VAL A O 1
ATOM 767 N N . ALA A 1 93 ? 5.899 -8.598 3.155 1.00 94.94 93 ALA A N 1
ATOM 768 C CA . ALA A 1 93 ? 6.497 -8.295 1.866 1.00 94.94 93 ALA A CA 1
ATOM 769 C C . ALA A 1 93 ? 6.803 -6.794 1.773 1.00 94.94 93 ALA A C 1
ATOM 771 O O . ALA A 1 93 ? 6.045 -5.962 2.276 1.00 94.94 93 ALA A O 1
ATOM 772 N N . ALA A 1 94 ? 7.905 -6.440 1.123 1.00 95.12 94 ALA A N 1
ATOM 773 C CA . ALA A 1 94 ? 8.332 -5.076 0.864 1.00 95.12 94 ALA A CA 1
ATOM 774 C C . ALA A 1 94 ? 9.066 -5.011 -0.478 1.00 95.12 94 ALA A C 1
ATOM 776 O O . ALA A 1 94 ? 10.039 -5.729 -0.696 1.00 95.12 94 ALA A O 1
ATOM 777 N N . LEU A 1 95 ? 8.622 -4.124 -1.363 1.00 94.81 95 LEU A N 1
ATOM 778 C CA . LEU A 1 95 ? 9.212 -3.907 -2.677 1.00 94.81 95 LEU A CA 1
ATOM 779 C C . LEU A 1 95 ? 9.446 -2.414 -2.890 1.00 94.81 95 LEU A C 1
ATOM 781 O O . LEU A 1 95 ? 8.506 -1.620 -2.848 1.00 94.81 95 LEU A O 1
ATOM 785 N N . SER A 1 96 ? 10.698 -2.034 -3.131 1.00 94.62 96 SER A N 1
ATOM 786 C CA . SER A 1 96 ? 11.079 -0.672 -3.511 1.00 94.62 96 SER A CA 1
ATOM 787 C C . SER A 1 96 ? 11.388 -0.614 -5.002 1.00 94.62 96 SER A C 1
ATOM 789 O O . SER A 1 96 ? 12.138 -1.447 -5.513 1.00 94.62 96 SER A O 1
ATOM 791 N N . PHE A 1 97 ? 10.837 0.372 -5.704 1.00 94.94 97 PHE A N 1
ATOM 792 C CA . PHE A 1 97 ? 10.912 0.480 -7.159 1.00 94.94 97 PHE A CA 1
ATOM 793 C C . PHE A 1 97 ? 10.873 1.933 -7.637 1.00 94.94 97 PHE A C 1
ATOM 795 O O . PHE A 1 97 ? 10.535 2.844 -6.887 1.00 94.94 97 PHE A O 1
ATOM 802 N N . VAL A 1 98 ? 11.233 2.146 -8.900 1.00 94.94 98 VAL A N 1
ATOM 803 C CA . VAL A 1 98 ? 11.073 3.421 -9.610 1.00 94.94 98 VAL A CA 1
ATOM 804 C C . VAL A 1 98 ? 9.999 3.250 -10.663 1.00 94.94 98 VAL A C 1
ATOM 806 O O . VAL A 1 98 ? 10.077 2.323 -11.472 1.00 94.94 98 VAL A O 1
ATOM 809 N N . TYR A 1 99 ? 9.026 4.154 -10.684 1.00 93.81 99 TYR A N 1
ATOM 810 C CA . TYR A 1 99 ? 8.062 4.207 -11.772 1.00 93.81 99 TYR A CA 1
ATOM 811 C C . TYR A 1 99 ? 8.718 4.820 -13.019 1.00 93.81 99 TYR A C 1
ATOM 813 O O . TYR A 1 99 ? 9.145 5.973 -13.000 1.00 93.81 99 TYR A O 1
ATOM 821 N N . GLN A 1 100 ? 8.805 4.050 -14.107 1.00 93.19 100 GLN A N 1
ATOM 822 C CA . GLN A 1 100 ? 9.359 4.509 -15.391 1.00 93.19 100 GLN A CA 1
ATOM 823 C C . GLN A 1 100 ? 8.295 4.609 -16.493 1.00 93.19 100 GLN A C 1
ATOM 825 O O . GLN A 1 100 ? 8.538 5.185 -17.552 1.00 93.19 100 GLN A O 1
ATOM 830 N N . GLY A 1 101 ? 7.103 4.075 -16.240 1.00 90.81 101 GLY A N 1
ATOM 831 C CA . GLY A 1 101 ? 5.969 4.084 -17.149 1.00 90.81 101 GLY A CA 1
ATOM 832 C C . GLY A 1 101 ? 4.947 3.028 -16.746 1.00 90.81 101 GLY A C 1
ATOM 833 O O . GLY A 1 101 ? 5.186 2.224 -15.845 1.00 90.81 101 GLY A O 1
ATOM 834 N N . LYS A 1 102 ? 3.798 3.021 -17.426 1.00 89.88 102 LYS A N 1
ATOM 835 C CA . LYS A 1 102 ? 2.793 1.967 -17.246 1.00 89.88 102 LYS A CA 1
ATOM 836 C C . LYS A 1 102 ? 3.425 0.610 -17.541 1.00 89.88 102 LYS A C 1
ATOM 838 O O . LYS A 1 102 ? 4.058 0.457 -18.582 1.00 89.88 102 LYS A O 1
ATOM 843 N N . ASP A 1 103 ? 3.273 -0.320 -16.606 1.00 88.88 103 ASP A N 1
ATOM 844 C CA . ASP A 1 103 ? 3.866 -1.661 -16.630 1.00 88.88 103 ASP A CA 1
ATOM 845 C C . ASP A 1 103 ? 5.388 -1.708 -16.808 1.00 88.88 103 ASP A C 1
ATOM 847 O O . ASP A 1 103 ? 5.943 -2.754 -17.136 1.00 88.88 103 ASP A O 1
ATOM 851 N N . ASN A 1 104 ? 6.068 -0.594 -16.542 1.00 92.62 104 ASN A N 1
ATOM 852 C CA . ASN A 1 104 ? 7.516 -0.516 -16.529 1.00 92.62 104 ASN A CA 1
ATOM 853 C C . ASN A 1 104 ? 7.981 0.057 -15.187 1.00 92.62 104 ASN A C 1
ATOM 855 O O . ASN A 1 104 ? 8.110 1.275 -15.005 1.00 92.62 104 A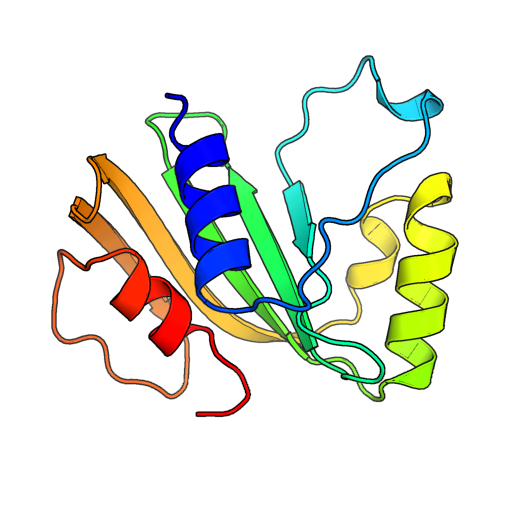SN A O 1
ATOM 859 N N . LEU A 1 105 ? 8.167 -0.843 -14.223 1.00 94.50 105 LEU A N 1
ATOM 860 C CA . LEU A 1 105 ? 8.612 -0.531 -12.872 1.00 94.50 105 LEU A CA 1
ATOM 861 C C . LEU A 1 105 ? 9.986 -1.145 -12.648 1.00 94.50 105 LEU A C 1
ATOM 863 O O . LEU A 1 105 ? 10.136 -2.366 -12.666 1.00 94.50 105 LEU A O 1
ATOM 867 N N . ARG A 1 106 ? 10.987 -0.311 -12.379 1.00 94.75 106 ARG A N 1
ATOM 868 C CA . ARG A 1 106 ? 12.337 -0.796 -12.102 1.00 94.75 106 ARG A CA 1
ATOM 869 C C . ARG A 1 106 ? 12.483 -1.139 -10.627 1.00 94.75 106 ARG A 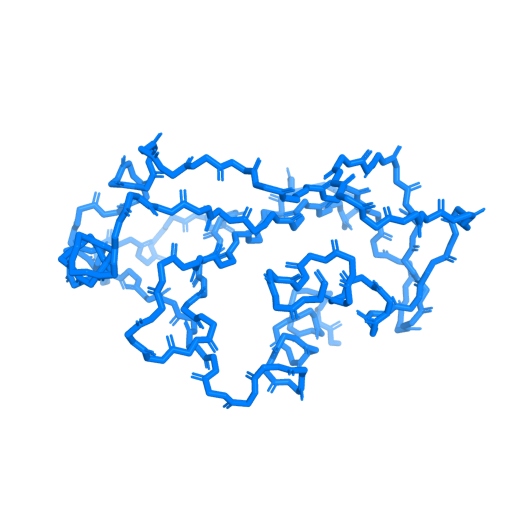C 1
ATOM 871 O O . ARG A 1 106 ? 12.508 -0.240 -9.785 1.00 94.75 106 ARG A O 1
ATOM 878 N N . VAL A 1 107 ? 12.621 -2.422 -10.316 1.00 94.50 107 VAL A N 1
ATOM 879 C CA . VAL A 1 107 ? 12.841 -2.925 -8.957 1.00 94.50 107 VAL A CA 1
ATOM 880 C C . VAL A 1 107 ? 14.220 -2.484 -8.4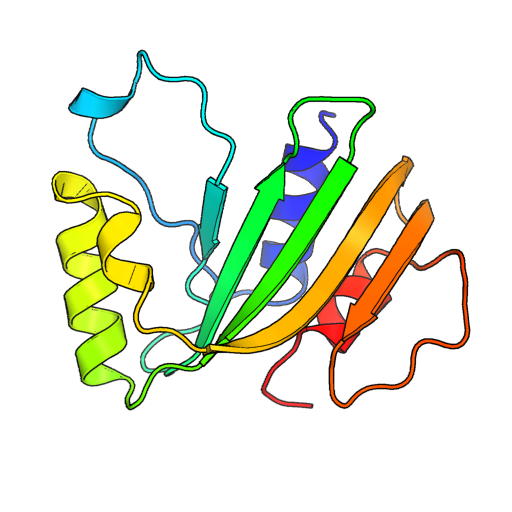69 1.00 94.50 107 VAL A C 1
ATOM 882 O O . VAL A 1 107 ? 15.226 -2.618 -9.165 1.00 94.50 107 VAL A O 1
ATOM 885 N N . ARG A 1 108 ? 14.268 -1.933 -7.257 1.00 92.62 108 ARG A N 1
ATOM 886 C CA . ARG A 1 108 ? 15.509 -1.591 -6.547 1.00 92.62 108 ARG A CA 1
ATOM 887 C C . ARG A 1 108 ? 15.826 -2.604 -5.458 1.00 92.62 108 ARG A C 1
ATOM 889 O O . ARG A 1 108 ? 16.985 -2.949 -5.268 1.00 92.62 108 ARG A O 1
ATOM 896 N N . ASN A 1 109 ? 14.805 -3.030 -4.722 1.00 91.75 109 ASN A N 1
ATOM 897 C CA . ASN A 1 109 ? 14.944 -3.982 -3.632 1.00 91.75 109 ASN A CA 1
ATOM 898 C C . ASN A 1 109 ? 13.636 -4.750 -3.437 1.00 91.75 109 ASN A C 1
ATOM 900 O O . ASN A 1 109 ? 12.557 -4.183 -3.622 1.00 91.75 109 ASN A O 1
ATOM 904 N N . TYR A 1 110 ? 13.741 -6.005 -3.016 1.00 91.44 110 TYR A N 1
ATOM 905 C CA . TYR A 1 110 ? 12.599 -6.827 -2.649 1.00 91.44 110 TYR A CA 1
ATOM 906 C C . TYR A 1 110 ? 12.924 -7.704 -1.441 1.00 91.44 110 TYR A C 1
ATOM 908 O O . TYR A 1 110 ? 13.991 -8.308 -1.354 1.00 91.44 110 TYR A O 1
ATOM 916 N N . GLN A 1 111 ? 11.966 -7.789 -0.529 1.00 91.50 111 GLN A N 1
ATOM 917 C CA . GLN A 1 111 ? 11.966 -8.690 0.608 1.00 91.50 111 GLN A CA 1
ATOM 918 C C . GLN A 1 111 ? 10.575 -9.307 0.719 1.00 91.50 111 GLN A C 1
ATOM 920 O O . GLN A 1 111 ? 9.601 -8.592 0.921 1.00 91.50 111 GLN A O 1
ATOM 925 N N . GLY A 1 112 ? 10.470 -10.625 0.621 1.00 88.06 112 GLY A N 1
ATOM 926 C CA . GLY A 1 112 ? 9.205 -11.342 0.743 1.00 88.06 112 GLY A CA 1
ATOM 927 C C . GLY A 1 112 ? 9.374 -12.810 0.372 1.00 88.06 112 GLY A C 1
ATOM 928 O O . GLY A 1 112 ? 10.496 -13.273 0.160 1.00 88.06 112 GLY A O 1
ATOM 929 N N . ARG A 1 113 ? 8.267 -13.554 0.349 1.00 81.00 113 ARG A N 1
ATOM 930 C CA . ARG A 1 113 ? 8.277 -15.000 0.068 1.00 81.00 113 ARG A CA 1
ATOM 931 C C . ARG A 1 113 ? 8.379 -15.315 -1.423 1.00 81.00 113 ARG A C 1
ATOM 933 O O . ARG A 1 113 ? 8.956 -16.335 -1.787 1.00 81.00 113 ARG A O 1
ATOM 940 N N . THR A 1 114 ? 7.825 -14.451 -2.264 1.00 80.69 114 THR A N 1
ATOM 941 C CA . THR A 1 114 ? 7.761 -14.640 -3.714 1.00 80.69 114 THR A CA 1
ATOM 942 C C . THR A 1 114 ? 9.116 -14.358 -4.345 1.00 80.69 114 THR A C 1
ATOM 944 O O . THR A 1 114 ? 9.836 -13.467 -3.914 1.00 80.69 114 THR A O 1
ATOM 947 N N . HIS A 1 115 ? 9.497 -15.089 -5.386 1.00 76.88 115 HIS A N 1
ATOM 948 C CA . HIS A 1 115 ? 10.720 -14.762 -6.110 1.00 76.88 115 HIS A CA 1
ATOM 949 C C . HIS A 1 115 ? 10.459 -13.691 -7.177 1.00 76.88 115 HIS A C 1
ATOM 951 O O . HIS A 1 115 ? 9.463 -13.762 -7.896 1.00 76.88 115 HIS A O 1
ATOM 957 N N . ILE A 1 116 ? 11.355 -12.706 -7.286 1.00 81.38 116 ILE A N 1
ATOM 958 C CA . ILE A 1 116 ? 11.339 -11.702 -8.357 1.00 81.38 116 ILE A CA 1
ATOM 959 C C . ILE A 1 116 ? 12.664 -11.797 -9.105 1.00 81.38 116 ILE A C 1
ATOM 961 O O . ILE A 1 116 ? 13.676 -11.259 -8.663 1.00 81.38 116 ILE A O 1
ATOM 965 N N . ASP A 1 117 ? 12.636 -12.477 -10.247 1.00 70.38 117 ASP A N 1
ATOM 966 C CA . ASP A 1 117 ? 13.807 -12.682 -11.112 1.00 70.38 117 ASP A CA 1
ATOM 967 C C . ASP A 1 117 ? 14.172 -11.452 -11.960 1.00 70.38 117 ASP A C 1
ATOM 969 O O . ASP A 1 117 ? 15.239 -11.397 -12.576 1.00 70.38 117 ASP A O 1
ATOM 973 N N . ALA A 1 118 ? 13.280 -10.463 -12.042 1.00 76.00 118 ALA A N 1
ATOM 974 C CA . ALA A 1 118 ? 13.383 -9.373 -13.002 1.00 76.00 118 ALA A CA 1
ATOM 975 C C . ALA A 1 118 ? 13.680 -8.022 -12.341 1.00 76.00 118 ALA A C 1
ATOM 977 O O . ALA A 1 118 ? 13.066 -7.628 -11.351 1.00 76.00 118 ALA A O 1
ATOM 978 N N . HIS A 1 119 ? 14.597 -7.274 -12.960 1.00 84.50 119 HIS A N 1
ATOM 979 C CA . HIS A 1 119 ? 14.897 -5.890 -12.583 1.00 84.50 119 HIS A CA 1
ATOM 980 C C . HIS A 1 119 ? 13.799 -4.913 -13.025 1.00 84.50 119 HIS A C 1
ATOM 982 O O . HIS A 1 119 ? 13.708 -3.816 -12.481 1.00 84.50 119 HIS A O 1
ATOM 988 N N . GLU A 1 120 ? 12.973 -5.308 -13.993 1.00 91.00 120 GLU A N 1
ATOM 989 C CA . GLU A 1 120 ? 11.812 -4.564 -14.477 1.00 91.00 120 GLU A CA 1
ATOM 990 C C . GLU A 1 120 ? 10.578 -5.458 -14.374 1.00 91.00 120 GLU A C 1
ATOM 992 O O . GLU A 1 120 ? 10.600 -6.614 -14.801 1.00 91.00 120 GLU A O 1
ATOM 997 N N . ILE A 1 121 ? 9.509 -4.937 -13.779 1.00 93.25 121 ILE A N 1
ATOM 998 C CA . ILE A 1 121 ? 8.260 -5.667 -13.562 1.00 93.25 121 ILE A CA 1
ATOM 999 C C . ILE A 1 121 ? 7.051 -4.819 -13.960 1.00 93.25 121 ILE A C 1
ATOM 1001 O O . ILE A 1 121 ? 7.092 -3.588 -13.927 1.00 93.25 121 ILE A O 1
ATOM 1005 N N . SER A 1 122 ? 5.952 -5.494 -14.294 1.00 93.88 122 SER A N 1
ATOM 1006 C CA . SER A 1 122 ? 4.642 -4.863 -14.457 1.00 93.88 122 SER A CA 1
ATOM 1007 C C . SER A 1 122 ? 4.013 -4.522 -13.103 1.00 93.88 122 SER A C 1
ATOM 1009 O O . SER A 1 122 ? 4.405 -5.073 -12.067 1.00 93.88 122 SER A O 1
ATOM 1011 N N . ALA A 1 123 ? 2.981 -3.672 -13.099 1.00 92.19 123 ALA A N 1
ATOM 1012 C CA . ALA A 1 123 ? 2.234 -3.406 -11.868 1.00 92.19 123 ALA A CA 1
ATOM 1013 C C . ALA A 1 123 ? 1.529 -4.663 -11.347 1.00 92.19 123 ALA A C 1
ATOM 1015 O O . ALA A 1 123 ? 1.484 -4.896 -10.143 1.00 92.19 123 ALA A O 1
ATOM 1016 N N . ARG A 1 124 ? 1.064 -5.541 -12.239 1.00 92.56 124 ARG A N 1
ATOM 1017 C CA . ARG A 1 124 ? 0.476 -6.823 -11.837 1.00 92.56 124 ARG A CA 1
ATOM 1018 C C . ARG A 1 124 ? 1.464 -7.718 -11.084 1.00 92.56 124 ARG A C 1
ATOM 1020 O O . ARG A 1 124 ? 1.092 -8.300 -10.069 1.00 92.56 124 ARG A O 1
ATOM 1027 N N . ASN A 1 125 ? 2.708 -7.816 -11.555 1.00 92.75 125 ASN A N 1
ATOM 1028 C CA . ASN A 1 125 ? 3.750 -8.593 -10.875 1.00 92.75 125 ASN A CA 1
ATOM 1029 C C . ASN A 1 125 ? 4.136 -7.951 -9.537 1.00 92.75 125 ASN A C 1
ATOM 1031 O O . ASN A 1 125 ? 4.367 -8.666 -8.566 1.00 92.75 125 ASN A O 1
ATOM 1035 N N . LEU A 1 126 ? 4.151 -6.614 -9.471 1.00 93.50 126 LEU A N 1
ATOM 1036 C CA . LEU A 1 126 ? 4.304 -5.880 -8.215 1.00 93.50 126 LEU A CA 1
ATOM 1037 C C . LEU A 1 126 ? 3.209 -6.276 -7.213 1.00 93.50 126 LEU A C 1
ATOM 1039 O O . LEU A 1 126 ? 3.540 -6.627 -6.084 1.00 93.50 126 LEU A O 1
ATOM 1043 N N . MET A 1 127 ? 1.934 -6.250 -7.621 1.00 94.56 127 MET A N 1
ATOM 1044 C CA . MET A 1 127 ? 0.818 -6.610 -6.737 1.00 94.56 127 MET A CA 1
ATOM 1045 C C . MET A 1 127 ? 0.888 -8.069 -6.297 1.00 94.56 127 MET A C 1
ATOM 1047 O O . MET A 1 127 ? 0.728 -8.349 -5.114 1.00 94.56 127 MET A O 1
ATOM 1051 N N . TYR A 1 128 ? 1.207 -8.983 -7.218 1.00 93.19 128 TYR A N 1
ATOM 1052 C CA . TYR A 1 128 ? 1.409 -10.396 -6.896 1.00 93.19 128 TYR A CA 1
ATOM 1053 C C . TYR A 1 128 ? 2.504 -10.594 -5.840 1.00 93.19 128 TYR A C 1
ATOM 1055 O O . TYR A 1 128 ? 2.317 -11.329 -4.878 1.00 93.19 128 TYR A O 1
ATOM 1063 N N . ALA A 1 129 ? 3.626 -9.882 -5.961 1.00 91.94 129 ALA A N 1
ATOM 1064 C CA . ALA A 1 129 ? 4.749 -10.011 -5.037 1.00 91.94 129 ALA A CA 1
ATOM 1065 C C . ALA A 1 129 ? 4.469 -9.511 -3.608 1.00 91.94 129 ALA A C 1
ATOM 1067 O O . ALA A 1 129 ? 5.216 -9.860 -2.688 1.00 91.94 129 ALA A O 1
ATOM 1068 N N . VAL A 1 130 ? 3.443 -8.672 -3.428 1.00 93.31 130 VAL A N 1
ATOM 1069 C CA . VAL A 1 130 ? 3.005 -8.166 -2.117 1.00 93.31 130 VAL A CA 1
ATOM 1070 C C . VAL A 1 130 ? 1.650 -8.727 -1.685 1.00 93.31 130 VAL A C 1
ATOM 1072 O O . VAL A 1 130 ? 1.129 -8.302 -0.656 1.00 93.31 130 VAL A O 1
ATOM 1075 N N . ASN A 1 131 ? 1.065 -9.653 -2.446 1.00 93.12 131 ASN A N 1
ATOM 1076 C CA . ASN A 1 131 ? -0.217 -10.257 -2.115 1.00 93.12 131 ASN A CA 1
ATOM 1077 C C . ASN A 1 131 ? -0.038 -11.242 -0.942 1.00 93.12 131 ASN A C 1
ATOM 1079 O O . ASN A 1 131 ? 0.709 -12.207 -1.080 1.00 93.12 131 ASN A O 1
ATOM 1083 N N . PRO A 1 132 ? -0.699 -11.036 0.212 1.00 91.25 132 PRO A N 1
ATOM 1084 C CA . PRO A 1 132 ? -0.564 -11.929 1.363 1.00 91.25 132 PRO A CA 1
ATOM 1085 C C . PRO A 1 132 ? -1.312 -13.265 1.216 1.00 91.25 132 PRO A C 1
ATOM 1087 O O . PRO A 1 132 ? -1.215 -14.108 2.107 1.00 91.25 132 PRO A O 1
ATOM 1090 N N . PHE A 1 133 ? -2.096 -13.441 0.151 1.00 88.50 133 PHE A N 1
ATOM 1091 C CA . PHE A 1 133 ? -2.914 -14.633 -0.089 1.00 88.50 133 PHE A CA 1
ATOM 1092 C C . PHE A 1 133 ? -2.278 -15.633 -1.062 1.00 88.50 133 PHE A C 1
ATOM 1094 O O . PHE A 1 133 ? -2.890 -16.661 -1.350 1.00 88.50 133 PHE A O 1
ATOM 1101 N N . GLU A 1 134 ? -1.077 -15.329 -1.555 1.00 80.88 134 GLU A N 1
ATOM 1102 C CA . GLU A 1 134 ? -0.307 -16.137 -2.511 1.00 80.88 134 GLU A CA 1
ATOM 1103 C C . GLU A 1 134 ? 0.956 -16.737 -1.872 1.00 80.88 134 GLU A C 1
ATOM 1105 O O . GLU A 1 134 ? 1.463 -16.181 -0.865 1.00 80.88 134 GLU A O 1
#

Radius of gyration: 14.35 Å; Cα contacts (8 Å, |Δi|>4): 246; chains: 1; bounding box: 28×37×33 Å

Secondary structure (DSSP, 8-state):
--HHHHHHHHHHHHSTT-EE----GGGTTSPP-EEEEE-STT-SEEEEEEE-SSTTEEEEEEEE-S-HHHHHHHHHHHHHH-GGGGGGPEEEEEEEEEEEETTEEEEEEEESSS----SEE-HHHHHHHT-TT-

Sequence (134 aa):
MHSLDYLRDEIRTYFPESKELQLSSAFDGQRRFNFYFEIAPEQRHLLYLNWDGDIEGFTLKCLEFPDADLLKELTGAYTEKGSKMFNIGQPVAALSFVYQGKDNLRVRNYQGRTHIDAHEISARNLMYAVNPFE

Mean predicted aligned error: 4.34 Å

Solvent-accessible surface area (backbone atoms only — not comparable to full-atom values): 7546 Å² total; per-residue (Å²): 131,58,70,65,58,52,53,53,50,50,48,39,69,76,30,74,68,36,43,76,65,60,70,41,77,93,49,73,89,54,91,80,44,73,45,42,26,43,45,44,87,86,41,34,46,35,38,38,43,33,46,77,84,52,87,59,29,36,34,44,31,20,26,41,40,98,41,27,69,60,43,52,54,43,59,70,45,25,33,81,68,39,75,73,67,57,71,78,41,44,74,63,12,40,39,31,32,30,62,77,50,90,60,36,29,39,53,76,47,78,50,50,88,60,88,78,93,56,60,60,38,35,62,68,56,54,50,57,52,41,39,89,91,112

Foldseek 3Di:
DDLVVLLVVLLCVLQVQKDKQAAAPVCVPPDDFWIKIDSHAQAQWIWIWGQPPPQQKIKIFIWGAPGSVLVVVLSVCCRYPNDVSCPRTDTQKMWIWHDPDAQWTQTDDIDHDDDDPDRTGHSNVVCVRRPPVD

Organism: NCBI:txid659014